Protein AF-A0A533XVM5-F1 (afdb_monomer_lite)

Secondary structure (DSSP, 8-state):
-----------GGGHHHHHHHIIIIIITTT---HHHHHHHHHS-GGGGS-GGGGGGTTSSS-------SSS----------S--

pLDDT: mean 72.65, std 20.52, range [34.09, 95.0]

Radius of gyration: 14.01 Å; chains: 1; bounding box: 35×39×34 Å

Structure (mmCIF, N/CA/C/O backbone):
data_AF-A0A533XVM5-F1
#
_entry.id   AF-A0A533XVM5-F1
#
loop_
_atom_site.group_PDB
_atom_site.id
_atom_site.type_symbol
_atom_site.label_atom_id
_atom_site.label_alt_id
_atom_site.label_comp_id
_atom_site.label_asym_id
_atom_site.label_entity_id
_atom_site.label_seq_id
_atom_site.pdbx_PDB_ins_code
_atom_site.Cartn_x
_atom_site.Cartn_y
_atom_site.Cartn_z
_atom_site.occupancy
_atom_site.B_iso_or_equiv
_atom_site.auth_seq_id
_atom_site.auth_comp_id
_atom_site.auth_asym_id
_atom_site.auth_atom_id
_atom_site.pdbx_PDB_model_num
ATOM 1 N N . MET A 1 1 ? -3.280 -34.000 -1.201 1.00 48.66 1 MET A N 1
ATOM 2 C CA . MET A 1 1 ? -3.440 -32.606 -0.732 1.00 48.66 1 MET A CA 1
ATOM 3 C C . MET A 1 1 ? -2.084 -31.926 -0.824 1.00 48.66 1 MET A C 1
ATOM 5 O O . MET A 1 1 ? -1.243 -32.173 0.027 1.00 48.66 1 MET A O 1
ATOM 9 N N . ALA A 1 2 ? -1.822 -31.179 -1.899 1.00 41.59 2 ALA A N 1
ATOM 10 C CA . ALA A 1 2 ? -0.610 -30.365 -1.989 1.00 41.59 2 ALA A CA 1
ATOM 11 C C . ALA A 1 2 ? -0.736 -29.188 -1.004 1.00 41.59 2 ALA A C 1
ATOM 13 O O . ALA A 1 2 ? -1.841 -28.650 -0.881 1.00 41.59 2 ALA A O 1
ATOM 14 N N . PRO A 1 3 ? 0.329 -28.795 -0.284 1.00 45.88 3 PRO A N 1
ATOM 15 C CA . PRO A 1 3 ? 0.269 -27.607 0.551 1.00 45.88 3 PRO A CA 1
ATOM 16 C C . PRO A 1 3 ? -0.021 -26.412 -0.358 1.00 45.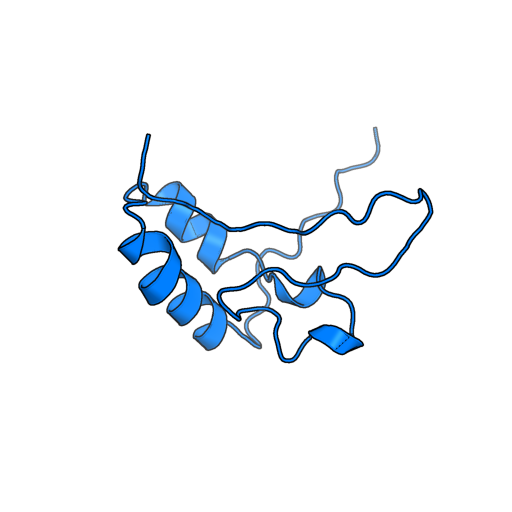88 3 PRO A C 1
ATOM 18 O O . PRO A 1 3 ? 0.623 -26.259 -1.397 1.00 45.88 3 PRO A O 1
ATOM 21 N N . LEU A 1 4 ? -1.002 -25.587 0.014 1.00 47.84 4 LEU A N 1
ATOM 22 C CA . LEU A 1 4 ? -1.159 -24.258 -0.569 1.00 47.84 4 LEU A CA 1
ATOM 23 C C . LEU A 1 4 ? 0.186 -23.561 -0.364 1.00 47.84 4 LEU A C 1
ATOM 25 O O . LEU A 1 4 ? 0.573 -23.288 0.772 1.00 47.84 4 LEU A O 1
ATOM 29 N N . THR A 1 5 ? 0.944 -23.424 -1.451 1.00 49.78 5 THR A N 1
ATOM 30 C CA . THR A 1 5 ? 2.291 -22.862 -1.478 1.00 49.78 5 THR A CA 1
ATOM 31 C C . THR A 1 5 ? 2.297 -21.605 -0.628 1.00 49.78 5 THR A C 1
ATOM 33 O O . THR A 1 5 ? 1.441 -20.743 -0.825 1.00 49.78 5 THR A O 1
ATOM 36 N N . ALA A 1 6 ? 3.203 -21.548 0.353 1.00 51.88 6 ALA A N 1
ATOM 37 C CA . ALA A 1 6 ? 3.330 -20.418 1.257 1.00 51.88 6 ALA A CA 1
ATOM 38 C C . ALA A 1 6 ? 3.303 -19.131 0.429 1.00 51.88 6 ALA A C 1
ATOM 40 O O . ALA A 1 6 ? 4.200 -18.897 -0.384 1.00 51.88 6 ALA A O 1
ATOM 41 N N . ILE A 1 7 ? 2.234 -18.344 0.581 1.00 55.84 7 ILE A N 1
ATOM 42 C CA . ILE A 1 7 ? 2.172 -17.014 -0.013 1.00 55.84 7 ILE A CA 1
ATOM 43 C C . ILE A 1 7 ? 3.441 -16.311 0.474 1.00 55.84 7 ILE A C 1
ATOM 45 O O . ILE A 1 7 ? 3.723 -16.388 1.669 1.00 55.84 7 ILE A O 1
ATOM 49 N N . PRO A 1 8 ? 4.251 -15.700 -0.403 1.00 60.84 8 PRO A N 1
ATOM 50 C CA . PRO A 1 8 ? 5.431 -14.968 0.032 1.00 60.84 8 PRO A CA 1
ATOM 51 C C . PRO A 1 8 ? 4.969 -13.782 0.889 1.00 60.84 8 PRO A C 1
ATOM 53 O O . PRO A 1 8 ? 4.648 -12.721 0.373 1.00 60.84 8 PRO A O 1
ATOM 56 N N . SER A 1 9 ? 4.860 -13.980 2.203 1.00 59.09 9 SER A N 1
ATOM 57 C CA . SER A 1 9 ? 4.233 -13.036 3.141 1.00 59.09 9 SER A CA 1
ATOM 58 C C 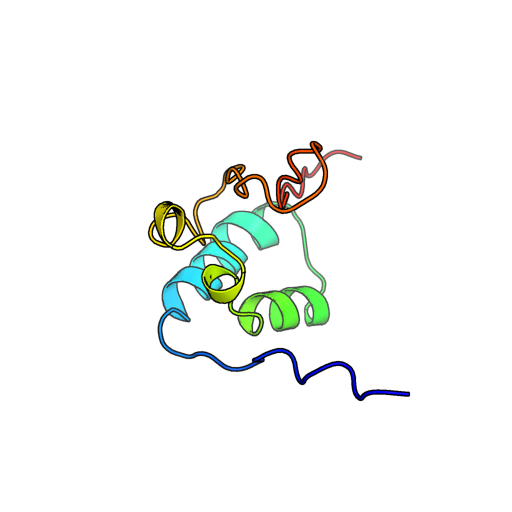. SER A 1 9 ? 5.127 -11.852 3.513 1.00 59.09 9 SER A C 1
ATOM 60 O O . SER A 1 9 ? 4.715 -11.005 4.301 1.00 59.09 9 SER A O 1
ATOM 62 N N . SER A 1 10 ? 6.363 -11.819 3.008 1.00 62.44 10 SER A N 1
ATOM 63 C CA . SER A 1 10 ? 7.422 -10.968 3.553 1.00 62.44 10 SER A CA 1
ATOM 64 C C . SER A 1 10 ? 8.444 -10.574 2.481 1.00 62.44 10 SER A C 1
ATOM 66 O O . SER A 1 10 ? 9.600 -10.977 2.551 1.00 62.44 10 SER A O 1
ATOM 68 N N . ASP A 1 11 ? 8.039 -9.796 1.474 1.00 74.88 11 ASP A N 1
ATOM 69 C CA . ASP A 1 11 ? 8.993 -9.146 0.558 1.00 74.88 11 ASP A CA 1
ATOM 70 C C . ASP A 1 11 ? 9.240 -7.686 0.996 1.00 74.88 11 ASP A C 1
ATOM 72 O O . ASP A 1 11 ? 8.346 -6.849 0.814 1.00 74.88 11 ASP A O 1
ATOM 76 N N . PRO A 1 12 ? 10.409 -7.332 1.564 1.00 78.19 12 PRO A N 1
ATOM 77 C CA . PRO A 1 12 ? 10.672 -5.980 2.065 1.00 78.19 12 PRO A CA 1
ATOM 78 C C . PRO A 1 12 ? 10.940 -4.937 0.963 1.00 78.19 12 PRO A C 1
ATOM 80 O O . PRO A 1 12 ? 10.858 -3.740 1.238 1.00 78.19 12 PRO A O 1
ATOM 83 N N . THR A 1 13 ? 11.210 -5.348 -0.281 1.00 85.31 13 THR A N 1
ATOM 84 C CA . THR A 1 13 ? 11.726 -4.502 -1.380 1.00 85.31 13 THR A CA 1
ATOM 85 C C . THR A 1 13 ? 10.840 -3.297 -1.674 1.00 85.31 13 THR A C 1
ATOM 87 O O . THR A 1 13 ? 11.319 -2.231 -2.053 1.00 85.31 13 THR A O 1
ATOM 90 N N . ARG A 1 14 ? 9.526 -3.458 -1.490 1.00 89.38 14 ARG A N 1
ATOM 91 C CA . ARG A 1 14 ? 8.512 -2.436 -1.789 1.00 89.38 14 ARG A CA 1
ATOM 92 C C . ARG A 1 14 ? 7.555 -2.181 -0.628 1.00 89.38 14 ARG A C 1
ATOM 94 O O . ARG A 1 14 ? 6.381 -1.875 -0.840 1.00 89.38 14 ARG A O 1
ATOM 101 N N . GLN A 1 15 ? 8.046 -2.319 0.605 1.00 90.75 15 GLN A N 1
ATOM 102 C CA . GLN A 1 15 ? 7.249 -2.085 1.814 1.00 90.75 15 GLN A CA 1
ATOM 103 C C . GLN A 1 15 ? 6.702 -0.649 1.867 1.00 90.75 15 GLN A C 1
ATOM 105 O O . GLN A 1 15 ? 5.512 -0.459 2.091 1.00 90.75 15 GLN A O 1
ATOM 110 N N . THR A 1 16 ? 7.517 0.358 1.540 1.00 93.00 16 THR A N 1
ATOM 111 C CA . THR A 1 16 ? 7.094 1.771 1.548 1.00 93.00 16 THR A CA 1
ATOM 112 C C . THR A 1 16 ? 5.929 2.054 0.595 1.00 93.00 16 THR A C 1
ATOM 114 O O . THR A 1 16 ? 5.027 2.823 0.924 1.00 93.00 16 THR A O 1
ATOM 117 N N . GLU A 1 17 ? 5.923 1.448 -0.596 1.00 91.50 17 GLU A N 1
ATOM 118 C CA . GLU A 1 17 ? 4.827 1.603 -1.561 1.00 91.50 17 GLU A CA 1
ATOM 119 C C . GLU A 1 17 ? 3.546 0.918 -1.065 1.00 91.50 17 GLU A C 1
ATOM 121 O O . GLU A 1 17 ? 2.462 1.495 -1.181 1.00 91.50 17 GLU A O 1
ATOM 126 N N . ARG A 1 18 ? 3.671 -0.262 -0.435 1.00 92.12 18 ARG A N 1
ATOM 127 C CA . ARG A 1 18 ? 2.547 -0.947 0.224 1.00 92.12 18 ARG A CA 1
ATOM 128 C C . ARG A 1 18 ? 1.946 -0.120 1.338 1.00 92.12 18 ARG A C 1
ATOM 130 O O . ARG A 1 18 ? 0.734 0.059 1.366 1.00 92.12 18 ARG A O 1
ATOM 137 N N . ASP A 1 19 ? 2.776 0.392 2.236 1.00 92.94 19 ASP A N 1
ATOM 138 C CA . ASP A 1 19 ? 2.300 1.159 3.383 1.00 92.94 19 ASP A CA 1
ATOM 139 C C . ASP A 1 19 ? 1.577 2.424 2.922 1.00 92.94 19 ASP A C 1
ATOM 141 O O . ASP A 1 19 ? 0.500 2.735 3.425 1.00 92.94 19 ASP A O 1
ATOM 145 N N . ARG A 1 20 ? 2.103 3.096 1.889 1.00 93.19 20 ARG A N 1
ATOM 146 C CA . ARG A 1 20 ? 1.435 4.239 1.253 1.00 93.19 20 ARG A CA 1
ATOM 147 C C . ARG A 1 20 ? 0.105 3.861 0.610 1.00 93.19 20 ARG A C 1
ATOM 149 O O . ARG A 1 20 ? -0.846 4.623 0.753 1.00 93.19 20 ARG A O 1
ATOM 156 N N . MET A 1 21 ? 0.025 2.727 -0.088 1.00 93.00 21 MET A N 1
ATOM 157 C CA . MET A 1 21 ? -1.232 2.228 -0.659 1.00 93.00 21 MET A CA 1
ATOM 158 C C . MET A 1 21 ? -2.259 1.975 0.450 1.00 93.00 21 MET A C 1
ATOM 160 O O . MET A 1 21 ? -3.394 2.437 0.357 1.00 93.00 21 MET A O 1
ATOM 164 N N . VAL A 1 22 ? -1.861 1.288 1.524 1.00 92.94 22 VAL A N 1
ATOM 165 C CA . VAL A 1 22 ? -2.755 0.984 2.647 1.00 92.94 22 VAL A CA 1
ATOM 166 C C . VAL A 1 22 ? -3.246 2.264 3.316 1.00 92.94 22 VAL A C 1
ATOM 168 O O . VAL A 1 22 ? -4.447 2.420 3.506 1.00 92.94 22 VAL A O 1
ATOM 171 N N . GLU A 1 23 ? -2.353 3.207 3.600 1.00 93.06 23 GLU A N 1
ATOM 172 C CA . GLU A 1 23 ? -2.713 4.465 4.255 1.00 93.06 23 GLU A CA 1
ATOM 173 C C . GLU A 1 23 ? -3.611 5.348 3.376 1.00 93.06 23 GLU A C 1
ATOM 175 O O . GLU A 1 23 ? -4.667 5.808 3.799 1.00 93.06 23 GLU A O 1
ATOM 180 N N . ARG A 1 24 ? -3.213 5.578 2.121 1.00 91.12 24 ARG A N 1
ATOM 181 C CA . ARG A 1 24 ? -3.852 6.590 1.267 1.00 91.12 24 ARG A CA 1
ATOM 182 C C . ARG A 1 24 ? -5.063 6.088 0.508 1.00 91.12 24 ARG A C 1
ATOM 184 O O . ARG A 1 24 ? -5.892 6.898 0.118 1.00 91.12 24 ARG A O 1
ATOM 191 N N . GLN A 1 25 ? -5.132 4.788 0.249 1.00 90.81 25 GLN A N 1
ATOM 192 C CA . GLN A 1 25 ? -6.213 4.203 -0.535 1.00 90.81 25 GLN A CA 1
ATOM 193 C C . GLN A 1 25 ? -7.131 3.418 0.399 1.00 90.81 25 GLN A C 1
ATOM 195 O O . GLN A 1 25 ? -8.316 3.699 0.470 1.00 90.81 25 GLN A O 1
ATOM 200 N N . ILE A 1 26 ? -6.601 2.474 1.178 1.00 90.31 26 ILE A N 1
ATOM 201 C CA . ILE A 1 26 ? -7.427 1.496 1.908 1.00 90.31 26 ILE A CA 1
ATOM 202 C C . ILE A 1 26 ? -8.068 2.094 3.160 1.00 90.31 26 ILE A C 1
ATOM 204 O O . ILE A 1 26 ? -9.282 1.995 3.329 1.00 90.31 26 ILE A O 1
ATOM 208 N N . VAL A 1 27 ? -7.283 2.772 3.998 1.00 91.81 27 VAL A N 1
ATOM 209 C CA . VAL A 1 27 ? -7.799 3.465 5.190 1.00 91.81 27 VAL A CA 1
ATOM 210 C C . VAL A 1 27 ? -8.703 4.631 4.787 1.00 91.81 27 VAL A C 1
ATOM 212 O O . VAL A 1 27 ? -9.791 4.779 5.342 1.00 91.81 27 VAL A O 1
ATOM 215 N N . ALA A 1 28 ? -8.307 5.411 3.774 1.00 88.38 28 ALA A N 1
ATOM 216 C CA . ALA A 1 28 ? -9.109 6.522 3.252 1.00 88.38 28 ALA A CA 1
ATOM 217 C C . ALA A 1 28 ? -10.493 6.085 2.730 1.00 88.38 28 ALA A C 1
ATOM 219 O O . ALA A 1 28 ? -11.438 6.866 2.765 1.00 88.38 28 ALA A O 1
ATOM 220 N N . ARG A 1 29 ? -10.630 4.824 2.299 1.00 87.50 29 ARG A N 1
ATOM 221 C CA . ARG A 1 29 ? -11.891 4.199 1.863 1.00 87.50 29 ARG A CA 1
ATOM 222 C C . ARG A 1 29 ? -12.685 3.557 3.009 1.00 87.50 29 ARG A C 1
ATOM 224 O O . ARG A 1 29 ? -13.614 2.798 2.769 1.00 87.50 29 ARG A O 1
ATOM 231 N N . GLY A 1 30 ? -12.327 3.836 4.261 1.00 91.38 30 GLY A N 1
ATOM 232 C CA . GLY A 1 30 ?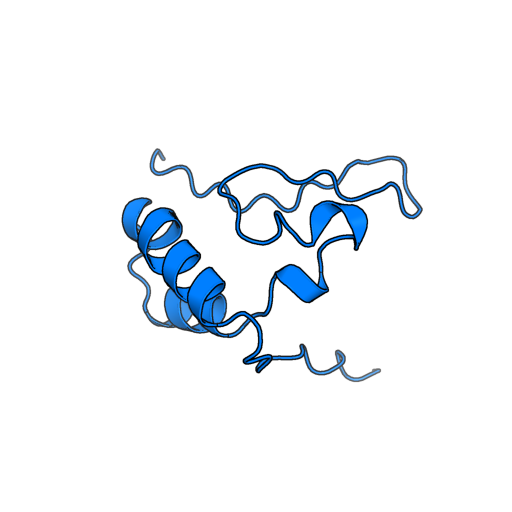 -13.111 3.440 5.431 1.00 91.38 30 GLY A CA 1
ATOM 233 C C . GLY A 1 30 ? -12.808 2.049 5.989 1.00 91.38 30 GLY A C 1
ATOM 234 O O . GLY A 1 30 ? -13.478 1.628 6.933 1.00 91.38 30 GLY A O 1
ATOM 235 N N . VAL A 1 31 ? -11.791 1.340 5.485 1.00 91.31 31 VAL A N 1
ATOM 236 C CA . VAL A 1 31 ? -11.352 0.077 6.098 1.00 91.31 31 VAL A CA 1
ATOM 237 C C . VAL A 1 31 ? -10.696 0.367 7.445 1.00 91.31 31 VAL A C 1
ATOM 239 O O . VAL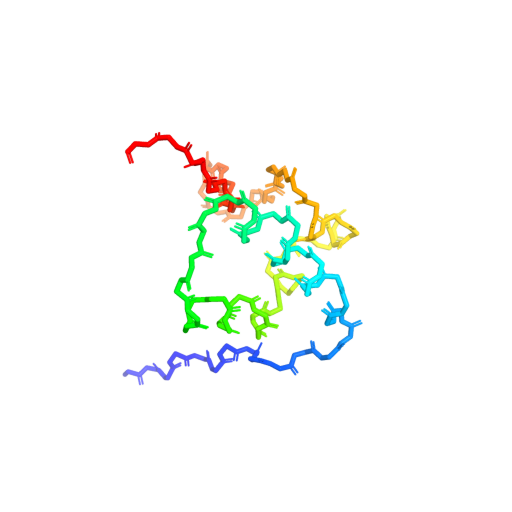 A 1 31 ? -9.634 0.984 7.512 1.00 91.31 31 VAL A O 1
ATOM 242 N N . LYS A 1 32 ? -11.322 -0.111 8.523 1.00 92.50 32 LYS A N 1
ATOM 243 C CA . LYS A 1 32 ? -10.857 0.086 9.909 1.00 92.50 32 LYS A CA 1
ATOM 244 C C . LYS A 1 32 ? -10.340 -1.189 10.568 1.00 92.50 32 LYS A C 1
ATOM 246 O O . LYS A 1 32 ? -9.693 -1.113 11.609 1.00 92.50 32 LYS A O 1
ATOM 251 N N . ASP A 1 33 ? -10.626 -2.350 9.982 1.00 95.00 33 ASP A N 1
ATOM 252 C CA . ASP A 1 33 ? -10.203 -3.630 10.539 1.00 95.00 33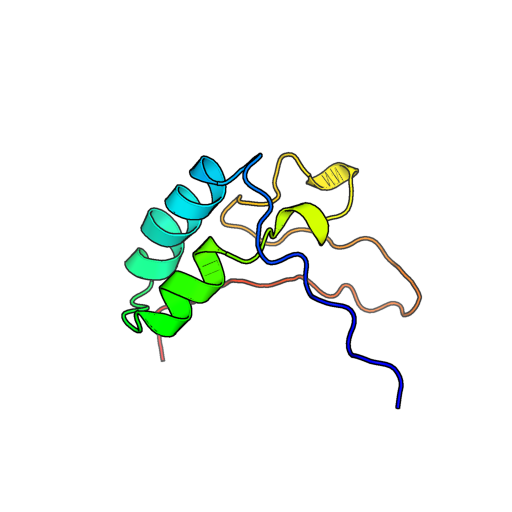 ASP A CA 1
ATOM 253 C C . ASP A 1 33 ? -8.672 -3.743 10.509 1.00 95.00 33 ASP A C 1
ATOM 255 O O . ASP A 1 33 ? -8.030 -3.754 9.454 1.00 95.00 33 ASP A O 1
ATOM 259 N N . THR A 1 34 ? -8.074 -3.822 11.694 1.00 92.31 34 THR A N 1
ATOM 260 C CA . THR A 1 34 ? -6.621 -3.845 11.861 1.00 92.31 34 THR A CA 1
ATOM 261 C C . THR A 1 34 ? -5.993 -5.134 11.340 1.00 92.31 34 THR A C 1
ATOM 263 O O . THR A 1 34 ? -4.862 -5.096 10.851 1.00 92.31 34 THR A O 1
ATOM 266 N N . ALA A 1 35 ? -6.705 -6.263 11.388 1.00 91.69 35 ALA A N 1
ATOM 267 C CA . ALA A 1 35 ? -6.241 -7.527 10.836 1.00 91.69 35 ALA A CA 1
ATOM 268 C C . ALA A 1 35 ? -6.206 -7.470 9.304 1.00 91.69 35 ALA A C 1
ATOM 270 O O . ALA A 1 35 ? -5.214 -7.896 8.707 1.00 91.69 35 ALA A O 1
ATOM 271 N N . VAL A 1 36 ? -7.219 -6.862 8.679 1.00 90.88 36 VAL A N 1
ATOM 272 C CA . VAL A 1 36 ? -7.252 -6.618 7.229 1.00 90.88 36 VAL A CA 1
ATOM 273 C C . VAL A 1 36 ? -6.115 -5.687 6.818 1.00 90.88 36 VAL A C 1
ATOM 275 O O . VAL A 1 36 ? -5.314 -6.038 5.954 1.00 90.88 36 VAL A O 1
ATOM 278 N N . LEU A 1 37 ? -5.973 -4.529 7.469 1.00 92.44 37 LEU A N 1
ATOM 279 C CA . LEU A 1 37 ? -4.904 -3.574 7.155 1.00 92.44 37 LEU A CA 1
ATOM 280 C C . LEU A 1 37 ? -3.514 -4.200 7.325 1.00 92.44 37 LEU A C 1
ATOM 282 O O . LEU A 1 37 ? -2.617 -3.954 6.520 1.00 92.44 37 LEU A O 1
ATOM 286 N N . ARG A 1 38 ? -3.328 -5.043 8.346 1.00 91.06 38 ARG A N 1
ATOM 287 C CA . ARG A 1 38 ? -2.078 -5.776 8.564 1.00 91.06 38 ARG A CA 1
ATOM 288 C C . ARG A 1 38 ? -1.805 -6.773 7.441 1.00 91.06 38 ARG A C 1
ATOM 290 O O . ARG A 1 38 ? -0.685 -6.803 6.939 1.00 91.06 38 ARG A O 1
ATOM 297 N N . ALA A 1 39 ? -2.801 -7.554 7.027 1.00 88.88 39 ALA A N 1
ATOM 298 C CA . ALA A 1 39 ? -2.654 -8.491 5.916 1.00 88.88 39 ALA A CA 1
ATOM 299 C C . ALA A 1 39 ? -2.268 -7.759 4.619 1.00 88.88 39 ALA A C 1
ATOM 301 O O . ALA A 1 39 ? -1.318 -8.149 3.944 1.00 88.88 39 ALA A O 1
ATOM 302 N N . MET A 1 40 ? -2.920 -6.632 4.327 1.00 88.69 40 MET A N 1
ATOM 303 C CA . MET A 1 40 ? -2.637 -5.824 3.136 1.00 88.69 40 MET A CA 1
ATOM 304 C C . MET A 1 40 ? -1.217 -5.234 3.122 1.00 88.69 40 MET A C 1
ATOM 306 O O . MET A 1 40 ? -0.637 -5.072 2.050 1.00 88.69 40 MET A O 1
ATOM 310 N N . ARG A 1 41 ? -0.629 -4.946 4.292 1.00 90.75 41 ARG A N 1
ATOM 311 C CA . ARG A 1 41 ? 0.773 -4.496 4.408 1.00 90.75 41 ARG A CA 1
ATOM 312 C C . ARG A 1 41 ? 1.794 -5.622 4.216 1.00 90.75 41 ARG A C 1
ATOM 314 O O . ARG A 1 41 ? 2.928 -5.337 3.829 1.00 90.75 41 ARG A O 1
ATOM 321 N N . GLN A 1 42 ? 1.406 -6.871 4.477 1.00 88.88 42 GLN A N 1
ATOM 322 C CA . GLN A 1 42 ? 2.276 -8.047 4.361 1.00 88.88 42 GLN A CA 1
ATOM 323 C C . GLN A 1 42 ? 2.303 -8.610 2.940 1.00 88.88 42 GLN A C 1
ATOM 325 O O . GLN A 1 42 ? 3.365 -8.970 2.444 1.00 88.88 42 GLN A O 1
ATOM 330 N N . VAL A 1 43 ? 1.157 -8.649 2.257 1.00 88.00 43 VAL A N 1
ATOM 331 C CA . VAL A 1 43 ? 1.049 -9.285 0.939 1.00 88.00 43 VAL A CA 1
ATOM 332 C C . VAL A 1 43 ? 1.730 -8.428 -0.145 1.00 88.00 43 VAL A C 1
ATOM 334 O O . VAL A 1 43 ? 1.283 -7.313 -0.440 1.00 88.00 43 VAL A O 1
ATOM 337 N N . PRO A 1 44 ? 2.791 -8.924 -0.806 1.00 88.69 44 PRO A N 1
ATOM 338 C CA . PRO A 1 44 ? 3.520 -8.178 -1.823 1.00 88.69 44 PRO A CA 1
ATOM 339 C C . PRO A 1 44 ? 2.787 -8.196 -3.167 1.00 88.69 44 PRO A C 1
ATOM 341 O O . PRO A 1 44 ? 3.086 -8.997 -4.048 1.00 88.69 44 PRO A O 1
ATOM 344 N N . ARG A 1 45 ? 1.846 -7.261 -3.354 1.00 86.06 45 ARG A N 1
ATOM 345 C CA . ARG A 1 45 ? 1.021 -7.154 -4.576 1.00 86.06 45 ARG A CA 1
ATOM 346 C C . ARG A 1 45 ? 1.831 -7.209 -5.879 1.00 86.06 45 ARG A C 1
ATOM 348 O O . ARG A 1 45 ? 1.380 -7.820 -6.837 1.00 86.06 45 ARG A O 1
ATOM 355 N N . HIS A 1 46 ? 3.032 -6.631 -5.904 1.00 86.56 46 HIS A N 1
ATOM 356 C CA . HIS A 1 46 ? 3.918 -6.623 -7.075 1.00 86.56 46 HIS A CA 1
ATOM 357 C C . HIS A 1 46 ? 4.363 -8.010 -7.572 1.00 86.56 46 HIS A C 1
ATOM 359 O O . HIS A 1 46 ? 4.704 -8.123 -8.744 1.00 86.56 46 HIS A O 1
ATOM 365 N N . LEU A 1 47 ? 4.319 -9.058 -6.741 1.00 84.25 47 LEU A N 1
ATOM 366 C CA . LEU A 1 47 ? 4.625 -10.430 -7.173 1.00 84.25 47 LEU A CA 1
ATOM 367 C C . LEU A 1 47 ? 3.497 -11.065 -7.999 1.00 84.25 47 LEU A C 1
ATOM 369 O O . LEU A 1 47 ? 3.709 -12.072 -8.667 1.00 84.25 47 LEU A O 1
ATOM 373 N N . PHE A 1 48 ? 2.303 -10.471 -7.966 1.00 79.62 48 PHE A N 1
ATOM 374 C CA . PHE A 1 48 ? 1.107 -10.955 -8.660 1.00 79.62 48 PHE A CA 1
ATOM 375 C C . PHE A 1 48 ? 0.758 -10.113 -9.894 1.00 79.62 48 PHE A C 1
ATOM 377 O O . PHE A 1 48 ? -0.254 -10.354 -10.549 1.00 79.62 48 PHE A O 1
ATOM 384 N N . VAL A 1 49 ? 1.570 -9.101 -10.201 1.00 81.56 49 VAL A N 1
ATOM 385 C CA . VAL A 1 49 ? 1.359 -8.175 -11.315 1.00 81.56 49 VAL A CA 1
ATOM 386 C C . VAL A 1 49 ? 2.289 -8.575 -12.467 1.00 81.56 49 VAL A C 1
ATOM 388 O O . VAL A 1 49 ? 3.461 -8.856 -12.214 1.00 81.56 49 VAL A O 1
ATOM 391 N N . PRO A 1 50 ? 1.818 -8.603 -13.732 1.00 82.44 50 PRO A N 1
ATOM 392 C CA . PRO A 1 50 ? 2.694 -8.869 -14.870 1.00 82.44 50 PRO A CA 1
ATOM 393 C C . PRO A 1 50 ? 3.878 -7.898 -14.896 1.00 82.44 50 PRO A C 1
ATOM 395 O O . PRO A 1 50 ? 3.716 -6.724 -14.569 1.00 82.44 50 PRO A O 1
ATOM 398 N N . VAL A 1 51 ? 5.051 -8.356 -15.345 1.00 81.19 51 VAL A N 1
ATOM 399 C CA . VAL A 1 51 ? 6.298 -7.560 -15.332 1.00 81.19 51 VAL A CA 1
ATOM 400 C C . VAL A 1 51 ? 6.121 -6.187 -15.995 1.00 81.19 51 VAL A C 1
ATOM 402 O O . VAL A 1 51 ? 6.606 -5.187 -15.474 1.00 81.19 51 VAL A O 1
ATOM 405 N N . SER A 1 52 ? 5.350 -6.114 -17.084 1.00 83.94 52 SER A N 1
ATOM 406 C CA . SER A 1 52 ? 5.033 -4.867 -17.795 1.00 83.94 52 SER A CA 1
ATOM 407 C C . SER A 1 52 ? 4.299 -3.827 -16.938 1.00 83.94 52 SER A C 1
ATOM 409 O O . SER A 1 52 ? 4.447 -2.635 -17.181 1.00 83.94 52 SER A O 1
ATOM 411 N N . TYR A 1 53 ? 3.544 -4.266 -15.928 1.00 85.00 53 TYR A N 1
ATOM 412 C CA . TYR A 1 53 ? 2.797 -3.416 -14.996 1.00 85.00 53 TYR A CA 1
ATOM 413 C C . TYR A 1 53 ? 3.436 -3.358 -13.603 1.00 85.00 53 TYR A C 1
ATOM 415 O O . TYR A 1 53 ? 2.897 -2.707 -12.707 1.00 85.00 53 TYR A O 1
ATOM 423 N N . ALA A 1 54 ? 4.594 -3.995 -13.392 1.00 83.81 54 ALA A N 1
ATOM 424 C CA . ALA A 1 54 ? 5.309 -3.953 -12.118 1.00 83.81 54 ALA A CA 1
ATOM 425 C C . ALA A 1 54 ? 5.563 -2.518 -11.605 1.00 83.81 54 ALA A C 1
ATOM 427 O O . ALA A 1 54 ? 5.420 -2.303 -10.398 1.00 83.81 54 ALA A O 1
ATOM 428 N N . PRO A 1 55 ? 5.862 -1.502 -12.446 1.00 87.75 55 PRO A N 1
ATOM 429 C CA . PRO A 1 55 ? 5.979 -0.112 -11.987 1.00 87.75 55 PRO A CA 1
ATOM 430 C C . PRO A 1 55 ? 4.680 0.465 -11.406 1.00 87.75 55 PRO A C 1
ATOM 432 O O . PRO A 1 55 ? 4.720 1.401 -10.620 1.00 87.75 55 PRO A O 1
ATOM 435 N N . GLN A 1 56 ? 3.529 -0.096 -11.777 1.00 88.00 56 GLN A N 1
ATOM 436 C CA . GLN A 1 56 ? 2.198 0.396 -11.421 1.00 88.00 56 GLN A CA 1
ATOM 437 C C . GLN A 1 56 ? 1.524 -0.493 -10.365 1.00 88.00 56 GLN A C 1
ATOM 439 O O . GLN A 1 56 ? 0.354 -0.298 -10.053 1.00 88.00 56 GLN A O 1
ATOM 444 N N . ALA A 1 57 ? 2.257 -1.447 -9.779 1.00 87.31 57 ALA A N 1
ATOM 445 C CA . ALA A 1 57 ? 1.721 -2.470 -8.881 1.00 87.31 57 ALA A CA 1
ATOM 446 C C . ALA A 1 57 ? 0.951 -1.932 -7.656 1.00 87.31 57 ALA A C 1
ATOM 448 O O . ALA A 1 57 ? 0.126 -2.657 -7.100 1.00 87.31 57 ALA A O 1
ATOM 449 N N . TYR A 1 58 ? 1.210 -0.688 -7.242 1.00 90.06 58 TYR A N 1
ATOM 450 C CA . TYR A 1 58 ? 0.547 -0.015 -6.115 1.00 90.06 58 TYR A CA 1
ATOM 451 C C . TYR A 1 58 ? -0.206 1.261 -6.517 1.00 90.06 58 TYR A C 1
ATOM 453 O O . TYR A 1 58 ? -0.638 2.026 -5.650 1.00 90.06 58 TYR A O 1
ATOM 461 N N . TRP A 1 59 ? -0.362 1.505 -7.821 1.00 86.88 59 TRP A N 1
ATOM 462 C CA . TRP A 1 59 ? -1.207 2.588 -8.314 1.00 86.88 59 TRP A CA 1
ATOM 463 C C . TRP A 1 59 ? -2.655 2.313 -7.893 1.00 86.88 59 TRP A C 1
ATOM 465 O O . TRP A 1 59 ? -3.150 1.192 -8.021 1.00 86.88 59 TRP A O 1
ATOM 475 N N . ASP A 1 60 ? -3.331 3.347 -7.397 1.00 82.25 60 ASP A N 1
ATOM 476 C CA . ASP A 1 60 ? -4.781 3.355 -7.206 1.00 82.25 60 ASP A CA 1
ATOM 477 C C . ASP A 1 60 ? -5.567 3.307 -8.535 1.00 82.25 60 ASP A C 1
ATOM 479 O O . ASP A 1 60 ? -6.027 4.327 -9.050 1.00 82.25 60 ASP A O 1
ATOM 483 N N . GLY A 1 61 ? -5.624 2.138 -9.168 1.00 77.75 61 GLY A N 1
ATOM 484 C CA . GLY A 1 61 ? -6.312 1.965 -10.442 1.00 77.75 61 GLY A CA 1
ATOM 485 C C . GLY A 1 61 ? -6.364 0.510 -10.903 1.00 77.75 61 GLY A C 1
ATOM 486 O O . GLY A 1 61 ? -5.626 -0.341 -10.394 1.00 77.75 61 GLY A O 1
ATOM 487 N N . PRO A 1 62 ? -7.252 0.190 -11.859 1.00 71.25 62 PRO A N 1
ATOM 488 C CA . PRO A 1 62 ? -7.285 -1.132 -12.459 1.00 71.25 62 PRO A CA 1
ATOM 489 C C . PRO A 1 62 ? -5.995 -1.376 -13.250 1.00 71.25 62 PRO A C 1
ATOM 491 O O . PRO A 1 62 ? -5.615 -0.576 -14.104 1.00 71.25 62 PRO A O 1
ATOM 494 N N . LEU A 1 63 ? -5.336 -2.506 -12.984 1.00 68.00 63 LEU A N 1
ATOM 495 C CA . LEU A 1 63 ? -4.245 -2.995 -13.824 1.00 68.00 63 LEU A CA 1
ATOM 496 C C . LEU A 1 63 ? -4.786 -4.056 -14.788 1.00 68.00 63 LEU A C 1
ATOM 498 O O . LEU A 1 63 ? -5.503 -4.962 -14.342 1.00 68.00 63 LEU A O 1
ATOM 502 N N . PRO A 1 64 ? -4.439 -3.995 -16.085 1.00 65.25 64 PRO A N 1
ATOM 503 C CA . PRO A 1 64 ? -4.709 -5.087 -17.004 1.00 65.25 64 PRO A CA 1
ATOM 504 C C . PRO A 1 64 ? -3.856 -6.278 -16.570 1.00 65.25 64 PRO A C 1
ATOM 506 O O . PRO A 1 64 ? -2.630 -6.227 -16.637 1.00 65.25 64 PRO A O 1
ATOM 509 N N . ILE A 1 65 ? -4.469 -7.363 -16.107 1.00 59.78 65 ILE A N 1
ATOM 510 C CA . ILE A 1 65 ? -3.728 -8.619 -16.025 1.00 59.78 65 ILE A CA 1
ATOM 511 C C . ILE A 1 65 ? -3.735 -9.211 -17.438 1.00 59.78 65 ILE A C 1
ATOM 513 O O . ILE A 1 65 ? -4.785 -9.306 -18.074 1.00 59.78 65 ILE A O 1
ATOM 517 N N . GLY A 1 66 ? -2.560 -9.511 -17.986 1.00 53.03 66 GLY A N 1
ATOM 518 C CA . GLY A 1 66 ? -2.450 -10.066 -19.336 1.00 53.03 66 GLY A CA 1
ATOM 519 C C . GLY A 1 66 ? -3.230 -11.380 -19.495 1.00 53.03 66 GLY A C 1
ATOM 520 O O . GLY A 1 66 ? -3.458 -12.105 -18.528 1.00 53.03 66 GLY A O 1
ATOM 521 N N . HIS A 1 67 ? -3.637 -11.690 -20.728 1.00 51.94 67 HIS A N 1
ATOM 522 C CA . HIS A 1 67 ? -4.420 -12.883 -21.062 1.00 51.94 67 HIS A CA 1
ATOM 523 C C . HIS A 1 67 ? -3.614 -14.170 -20.844 1.00 51.94 67 HIS A C 1
ATOM 525 O O . HIS A 1 67 ? -2.776 -14.545 -21.661 1.00 51.94 67 HIS A O 1
ATOM 531 N N . GLY A 1 68 ? -3.912 -14.880 -19.758 1.00 51.72 68 GLY A N 1
ATOM 532 C CA . GLY A 1 68 ? -3.372 -16.202 -19.468 1.00 51.72 68 GLY A CA 1
ATOM 533 C C . GLY A 1 68 ? -4.489 -17.229 -19.314 1.00 51.72 68 GLY A C 1
ATOM 534 O O . GLY A 1 68 ? -4.886 -17.531 -18.197 1.00 51.72 68 GLY A O 1
ATOM 535 N N . ARG A 1 69 ? -4.935 -17.807 -20.439 1.00 44.75 69 ARG A N 1
ATOM 536 C CA . ARG A 1 69 ? -5.618 -19.118 -20.552 1.00 44.75 69 ARG A CA 1
ATOM 537 C C . ARG A 1 69 ? -7.154 -19.212 -20.547 1.00 44.75 69 ARG A C 1
ATOM 539 O O . ARG A 1 69 ? -7.650 -20.232 -21.007 1.00 44.75 69 ARG A O 1
ATOM 546 N N . SER A 1 70 ? -7.903 -18.167 -20.220 1.00 39.78 70 SER A N 1
ATOM 547 C CA . SER A 1 70 ? -9.335 -18.072 -20.564 1.00 39.78 70 SER A CA 1
ATOM 548 C C . SER A 1 70 ? -9.637 -16.609 -20.858 1.00 39.78 70 SER A C 1
ATOM 550 O O . SER A 1 70 ? -9.160 -15.759 -20.119 1.00 39.78 70 SER A O 1
ATOM 552 N N . GLY A 1 71 ? -10.360 -16.291 -21.935 1.00 42.75 71 GLY A N 1
ATOM 553 C CA . GLY A 1 71 ? -10.562 -14.925 -22.458 1.00 42.75 71 GLY A CA 1
ATOM 554 C C . GLY A 1 71 ? -11.378 -13.960 -21.581 1.00 42.75 71 GLY A C 1
ATOM 555 O O . GLY A 1 71 ? -12.126 -13.152 -22.114 1.00 42.75 71 GLY A O 1
ATOM 556 N N . GLN A 1 72 ? -11.259 -14.050 -20.259 1.00 3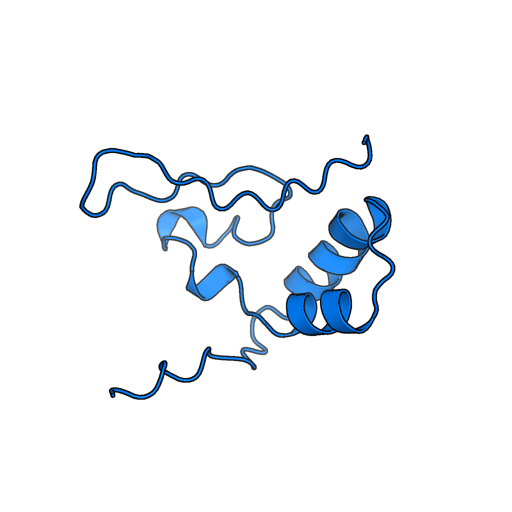6.22 72 GLN A N 1
ATOM 557 C CA . GLN A 1 72 ? -11.797 -13.106 -19.292 1.00 36.22 72 GLN A CA 1
ATOM 558 C C . GLN A 1 72 ? -10.621 -12.296 -18.737 1.00 36.22 72 GLN A C 1
ATOM 560 O O . GLN A 1 72 ? -9.726 -12.847 -18.095 1.00 36.22 72 GLN A O 1
ATOM 565 N N . ALA A 1 73 ? -10.594 -10.994 -19.007 1.00 39.38 73 ALA A N 1
ATOM 566 C CA . ALA A 1 73 ? -9.648 -10.088 -18.372 1.00 39.38 73 ALA A CA 1
ATOM 567 C C . ALA A 1 73 ? -10.026 -9.946 -16.887 1.00 39.38 73 ALA A C 1
ATOM 569 O O . ALA A 1 73 ? -10.952 -9.212 -16.551 1.00 39.38 73 ALA A O 1
ATOM 570 N N . SER A 1 74 ? -9.352 -10.660 -15.982 1.00 41.75 74 SER A N 1
ATOM 571 C CA . SER A 1 74 ? -9.639 -10.542 -14.545 1.00 41.75 74 SER A CA 1
ATOM 572 C C . SER A 1 74 ? -8.889 -9.346 -13.961 1.00 41.75 74 SER A C 1
ATOM 574 O O . SER A 1 74 ? -7.767 -9.471 -13.492 1.00 41.75 74 SER A O 1
ATOM 576 N N . SER A 1 75 ? -9.458 -8.147 -13.962 1.00 42.12 75 SER A N 1
ATOM 577 C CA . SER A 1 75 ? -8.835 -7.045 -13.218 1.00 42.12 75 SER A CA 1
ATOM 578 C C . SER A 1 75 ? -8.699 -7.427 -11.734 1.00 42.12 75 SER A C 1
ATOM 580 O O . SER A 1 75 ? -9.696 -7.750 -11.089 1.00 42.12 75 SER A O 1
ATOM 582 N N . LEU A 1 76 ? -7.483 -7.380 -11.165 1.00 45.88 76 LEU A N 1
ATOM 583 C CA . LEU A 1 76 ? -7.313 -7.445 -9.708 1.00 45.88 76 LEU A CA 1
ATOM 584 C C . LEU A 1 76 ? -7.747 -6.094 -9.136 1.00 45.88 76 LEU A C 1
ATOM 586 O O . LEU A 1 76 ? -6.959 -5.159 -8.977 1.00 45.88 76 LEU A O 1
ATOM 590 N N . VAL A 1 77 ? -9.052 -5.989 -8.930 1.00 44.75 77 VAL A N 1
ATOM 591 C CA . VAL A 1 77 ? -9.733 -4.837 -8.367 1.00 44.75 77 VAL A CA 1
ATOM 592 C C . VAL A 1 77 ? -9.495 -4.836 -6.860 1.00 44.75 77 VAL A C 1
ATOM 594 O O . VAL A 1 77 ? -10.027 -5.662 -6.129 1.00 44.75 77 VAL A O 1
ATOM 597 N N . LEU A 1 78 ? -8.706 -3.872 -6.392 1.00 45.56 78 LEU A N 1
ATOM 598 C CA . LEU A 1 78 ? -8.815 -3.358 -5.028 1.00 45.56 78 LEU A CA 1
ATOM 599 C C . LEU A 1 78 ? -9.507 -1.997 -5.112 1.00 45.56 78 LEU A C 1
ATOM 601 O O . LEU A 1 78 ? -8.936 -0.959 -4.790 1.00 45.56 78 LEU A O 1
ATOM 605 N N . LEU A 1 79 ? -10.720 -2.000 -5.654 1.00 41.09 79 LEU A N 1
ATOM 606 C CA . LEU A 1 79 ? -11.615 -0.854 -5.645 1.00 41.09 79 LEU A CA 1
ATOM 607 C C . LEU A 1 79 ? -12.503 -1.037 -4.418 1.00 41.09 79 LEU A C 1
ATOM 609 O O . LEU A 1 79 ? -13.536 -1.692 -4.474 1.00 41.09 79 LEU A O 1
ATOM 613 N N . ILE A 1 80 ? -12.046 -0.530 -3.277 1.00 47.00 80 ILE A N 1
ATOM 614 C CA . ILE A 1 80 ? -12.901 -0.424 -2.095 1.00 47.00 80 ILE A CA 1
ATOM 615 C C . ILE A 1 80 ? -13.695 0.867 -2.294 1.00 47.00 80 ILE A C 1
ATOM 617 O O . ILE A 1 80 ? -13.242 1.936 -1.915 1.00 47.00 80 ILE A O 1
ATOM 621 N N . HIS A 1 81 ? -14.818 0.822 -3.005 1.00 40.38 81 HIS A N 1
ATOM 622 C CA . HIS A 1 81 ? -15.725 1.971 -3.018 1.00 40.38 81 HIS A CA 1
ATOM 623 C C . HIS A 1 81 ? -16.360 2.101 -1.625 1.00 40.38 81 HIS A C 1
ATOM 625 O O . HIS A 1 81 ? -16.977 1.137 -1.174 1.00 40.38 81 HIS A O 1
ATOM 631 N N . PRO A 1 82 ? -16.219 3.245 -0.931 1.00 39.34 82 PRO A N 1
ATOM 632 C CA . PRO A 1 82 ? -16.996 3.531 0.264 1.00 39.34 82 PRO A CA 1
ATOM 633 C C . PRO A 1 82 ? -18.365 4.083 -0.151 1.00 39.34 82 PRO A C 1
ATOM 635 O O . PRO A 1 82 ? -18.580 5.282 -0.048 1.00 39.34 82 PRO A O 1
ATOM 638 N N . ASP A 1 83 ? -19.252 3.239 -0.682 1.00 34.09 83 ASP A N 1
ATOM 639 C CA . ASP A 1 83 ? -20.690 3.544 -0.747 1.00 34.09 83 ASP A CA 1
ATOM 640 C C . ASP A 1 83 ? -21.498 2.252 -0.979 1.00 34.09 83 ASP A C 1
ATOM 642 O O . ASP A 1 83 ? -21.648 1.790 -2.114 1.00 34.09 83 ASP A O 1
ATOM 646 N N . ALA A 1 84 ? -21.908 1.625 0.130 1.00 35.50 84 ALA A N 1
ATOM 647 C CA . ALA A 1 84 ? -23.047 0.712 0.289 1.00 35.50 84 ALA A CA 1
ATOM 648 C C . ALA A 1 84 ? -23.278 0.456 1.787 1.00 35.50 84 ALA A C 1
ATOM 650 O O . ALA A 1 84 ? -22.283 0.147 2.487 1.00 35.50 84 ALA A O 1
#

Foldseek 3Di:
DDPPPPQQQADPPCLVLQLCLLVVPVVVLPDPDPVVSSSSSRHDQLVVAPPVCSVVSSPPDWDFRDDDDDPDRDTPDPPSHNDD

Sequence (84 aa):
MAPLTAIPSSDPTRQTERDRMVERQIVARGVKDTAVLRAMRQVPRHLFVPVSYAPQAYWDGPLPIGHGRSGQASSLVLLIHPDA